Protein AF-A0A6C9QHK7-F1 (afdb_monomer)

Nearest PDB structures (foldseek):
  1rzs-assembly1_A  TM=9.722E-01  e=1.504E-04  Lederbergvirus P22
  6on0-assembly1_B  TM=8.633E-01  e=1.219E-02  Ravinvirus N15
  5w8y-assembly1_A  TM=6.550E-01  e=1.219E-02  Xylella fastidiosa subsp. sandyi Ann-1
  6b9r-assembly1_D  TM=6.792E-01  e=8.692E-01  Streptomyces albus

pLDDT: mean 95.39, std 2.56, range [81.94, 97.81]

Sequence (51 aa):
MFKSDVINFYGTKAKVAKAAGVDPSAVSQWQELVPEGRAMRLQEASGGELL

Radius of gyration: 9.2 Å; Cα contacts (8 Å, |Δi|>4): 57; chains: 1; bounding box: 20×19×18 Å

Foldseek 3Di:
DFLVVLCVVLVHLCSLCVQQVHDSVVSVVDDRDDDPSSQVSSCVSSVNPGD

Solvent-accessible surface area (backbone atoms only — not comparable to full-atom values): 2857 Å² total; per-residue (Å²): 76,50,38,66,59,50,35,64,73,56,67,35,54,61,50,41,11,63,51,42,73,51,56,49,68,57,58,68,69,45,62,71,48,50,58,69,93,34,42,60,44,38,17,62,70,47,75,63,77,49,93

InterPro domains:
  IPR010982 Lambda repressor-like, DNA-binding domain superfamily [G3DSA:1.10.260.40] (1-51)
  IPR010982 Lambda repressor-like, DNA-binding domain superfamily [SSF47413] (1-50)

Secondary structure (DSSP, 8-state):
-BHHHHHHHHSSHHHHHHHHTS-HHHHHH--SBPPHHHHHHHHHHTTT---

Mean predicted aligned error: 2.05 Å

Structure (mmCIF, N/CA/C/O backbone):
data_AF-A0A6C9QHK7-F1
#
_entry.id   AF-A0A6C9QHK7-F1
#
loop_
_atom_site.group_PDB
_atom_site.id
_atom_site.type_symbol
_atom_site.label_atom_id
_atom_site.label_alt_id
_atom_site.label_comp_id
_atom_site.label_asym_id
_atom_site.label_entity_id
_atom_site.label_seq_id
_atom_site.pdbx_PDB_ins_code
_atom_site.Cartn_x
_atom_site.Cartn_y
_atom_site.Cartn_z
_atom_site.occupancy
_atom_site.B_iso_or_equiv
_atom_site.auth_seq_id
_atom_site.auth_comp_id
_atom_site.auth_asym_id
_atom_site.auth_atom_id
_atom_site.pdbx_PDB_model_num
ATOM 1 N N . MET A 1 1 ? -3.386 5.681 -8.416 1.00 92.94 1 MET A N 1
ATOM 2 C CA . MET A 1 1 ? -3.580 5.106 -7.069 1.00 92.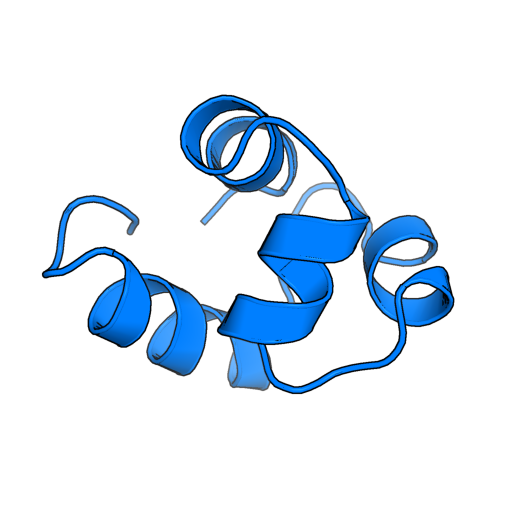94 1 MET A CA 1
ATOM 3 C C . MET A 1 1 ? -2.848 5.833 -5.935 1.00 92.94 1 MET A C 1
ATOM 5 O O . MET A 1 1 ? -1.620 5.751 -5.824 1.00 92.94 1 MET A O 1
ATOM 9 N N . PHE A 1 2 ? -3.602 6.492 -5.048 1.00 96.69 2 PHE A N 1
ATOM 10 C CA . PHE A 1 2 ? -3.074 7.060 -3.800 1.00 96.69 2 PHE A CA 1
ATOM 11 C C . PHE A 1 2 ? -2.864 5.991 -2.724 1.00 96.69 2 PHE A C 1
ATOM 13 O O . PHE A 1 2 ? -3.660 5.064 -2.560 1.00 96.69 2 PHE A O 1
ATOM 20 N N . LYS A 1 3 ? -1.801 6.146 -1.929 1.00 96.56 3 LYS A N 1
ATOM 21 C CA . LYS A 1 3 ? -1.503 5.266 -0.789 1.00 96.56 3 LYS A CA 1
ATOM 22 C C . LYS A 1 3 ? -2.618 5.284 0.260 1.00 96.56 3 LYS A C 1
ATOM 24 O O . LYS A 1 3 ? -2.895 4.248 0.863 1.00 96.56 3 LYS A O 1
ATOM 29 N N . SER A 1 4 ? -3.227 6.445 0.501 1.00 96.75 4 SER A N 1
ATOM 30 C CA . SER A 1 4 ? -4.328 6.609 1.457 1.00 96.75 4 SER A CA 1
ATOM 31 C C . SER A 1 4 ? -5.517 5.728 1.098 1.00 96.75 4 SER A C 1
ATOM 33 O O . SER A 1 4 ? -6.008 5.000 1.954 1.00 96.75 4 SER A O 1
ATOM 35 N N . ASP A 1 5 ? -5.919 5.735 -0.170 1.00 96.94 5 ASP A N 1
ATOM 36 C CA . ASP A 1 5 ? -7.104 5.020 -0.649 1.00 96.94 5 ASP A CA 1
ATOM 37 C C . ASP A 1 5 ? -6.907 3.513 -0.518 1.00 96.94 5 ASP A C 1
ATOM 39 O O . ASP A 1 5 ? -7.775 2.792 -0.036 1.00 96.94 5 ASP A O 1
ATOM 43 N N . VAL A 1 6 ? -5.698 3.051 -0.826 1.00 97.06 6 VAL A N 1
ATOM 44 C CA . VAL A 1 6 ? -5.286 1.655 -0.665 1.00 97.06 6 VAL A CA 1
ATOM 45 C C . VAL A 1 6 ? -5.311 1.239 0.804 1.00 97.06 6 VAL A C 1
ATOM 47 O O . VAL A 1 6 ? -5.828 0.174 1.141 1.00 97.06 6 VAL A O 1
ATOM 50 N N . ILE A 1 7 ? -4.764 2.061 1.704 1.00 96.44 7 ILE A N 1
ATOM 51 C CA . ILE A 1 7 ? -4.784 1.761 3.142 1.00 96.44 7 ILE A CA 1
ATOM 52 C C . ILE A 1 7 ? -6.219 1.761 3.673 1.00 96.44 7 ILE A C 1
ATOM 54 O O . ILE A 1 7 ? -6.542 0.889 4.475 1.00 96.44 7 ILE A O 1
ATOM 58 N N . ASN A 1 8 ? -7.074 2.674 3.214 1.00 97.12 8 ASN A N 1
ATOM 59 C CA . ASN A 1 8 ? -8.480 2.731 3.606 1.00 97.12 8 ASN A CA 1
ATOM 60 C C . ASN A 1 8 ? -9.254 1.502 3.114 1.00 97.12 8 ASN A C 1
ATOM 62 O O . ASN A 1 8 ? -10.002 0.909 3.886 1.00 97.12 8 ASN A O 1
ATOM 66 N N . PHE A 1 9 ? -9.018 1.073 1.873 1.00 96.81 9 PHE A N 1
ATOM 67 C CA . PHE A 1 9 ? -9.655 -0.104 1.283 1.00 96.81 9 PHE A CA 1
ATOM 68 C C . PHE A 1 9 ? -9.261 -1.400 2.005 1.00 96.81 9 PHE A C 1
ATOM 70 O O . PHE A 1 9 ? -10.110 -2.173 2.446 1.00 96.81 9 PHE A O 1
ATOM 77 N N . TYR A 1 10 ? -7.959 -1.638 2.186 1.00 96.12 10 TYR A N 1
ATOM 78 C CA . TYR A 1 10 ? -7.473 -2.863 2.830 1.00 96.12 10 TYR A CA 1
ATOM 79 C C . TYR A 1 10 ? -7.506 -2.790 4.370 1.00 96.12 10 TYR A C 1
ATOM 81 O O . TYR A 1 10 ? -7.371 -3.813 5.045 1.00 96.12 10 TYR A O 1
ATOM 89 N N . GLY A 1 11 ? -7.652 -1.602 4.954 1.00 96.69 11 GLY A N 1
ATOM 90 C CA . GLY A 1 11 ? -7.748 -1.323 6.391 1.00 96.69 11 GLY A CA 1
ATOM 91 C C . GLY A 1 11 ? -6.419 -1.311 7.155 1.00 96.69 11 GLY A C 1
ATOM 92 O O . GLY A 1 11 ? -6.261 -0.547 8.104 1.00 96.69 11 GLY A O 1
ATOM 93 N N . 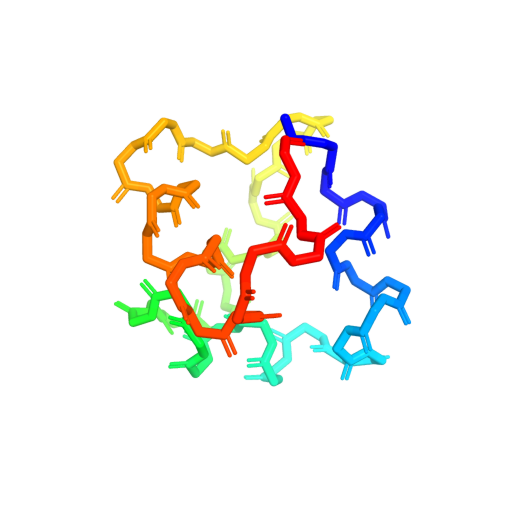THR A 1 12 ? -5.435 -2.138 6.781 1.00 96.25 12 THR A N 1
ATOM 94 C CA . THR A 1 12 ? -4.118 -2.153 7.447 1.00 96.25 12 THR A CA 1
ATOM 95 C C . THR A 1 12 ? -2.966 -2.262 6.458 1.00 96.25 12 THR A C 1
ATOM 97 O O . THR A 1 12 ? -3.057 -2.950 5.441 1.00 96.25 12 THR A O 1
ATOM 100 N N . LYS A 1 13 ? -1.816 -1.661 6.797 1.00 95.94 13 LYS A N 1
ATOM 101 C CA . LYS A 1 13 ? -0.590 -1.749 5.981 1.00 95.94 13 LYS A CA 1
ATOM 102 C C . LYS A 1 13 ? -0.138 -3.195 5.739 1.00 95.94 13 LYS A C 1
ATOM 104 O O . LYS A 1 13 ? 0.392 -3.490 4.677 1.00 95.94 13 LYS A O 1
ATOM 109 N N . ALA A 1 14 ? -0.377 -4.100 6.690 1.00 97.06 14 ALA A N 1
ATOM 110 C CA . ALA A 1 14 ? -0.058 -5.520 6.538 1.00 97.06 14 ALA A CA 1
ATOM 111 C C . ALA A 1 14 ? -0.921 -6.200 5.459 1.00 97.06 14 ALA A C 1
ATOM 113 O O . ALA A 1 14 ? -0.407 -6.981 4.660 1.00 97.06 14 ALA A O 1
ATOM 114 N N . LYS A 1 15 ? -2.220 -5.873 5.391 1.00 97.69 15 LYS A N 1
ATOM 115 C CA . LYS A 1 15 ? -3.113 -6.370 4.333 1.00 97.69 15 LYS A CA 1
ATOM 116 C C . LYS A 1 15 ? -2.733 -5.800 2.965 1.00 97.69 15 LYS A C 1
ATOM 118 O O . LYS A 1 15 ? -2.666 -6.560 2.003 1.00 97.69 15 LYS A O 1
ATOM 123 N N . VAL A 1 16 ? -2.383 -4.512 2.905 1.00 97.81 16 VAL A N 1
ATOM 124 C CA . VAL A 1 16 ? -1.839 -3.879 1.689 1.00 97.81 16 VAL A CA 1
ATOM 125 C C . VAL A 1 16 ? -0.569 -4.588 1.219 1.00 97.81 16 VAL A C 1
ATOM 127 O O . VAL A 1 16 ? -0.449 -4.922 0.046 1.00 97.81 16 VAL A O 1
ATOM 130 N N . ALA A 1 17 ? 0.369 -4.857 2.130 1.00 97.81 17 ALA A N 1
ATOM 131 C CA . ALA A 1 17 ? 1.631 -5.521 1.815 1.00 97.81 17 ALA A CA 1
ATOM 132 C C . ALA A 1 17 ? 1.410 -6.924 1.232 1.00 97.81 17 ALA A C 1
ATOM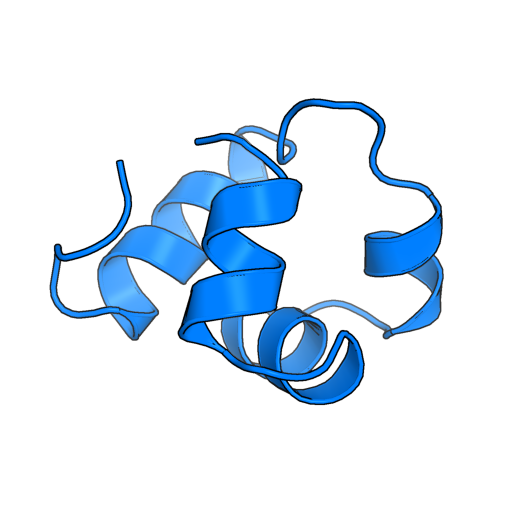 134 O O . ALA A 1 17 ? 2.007 -7.276 0.213 1.00 97.81 17 ALA A O 1
ATOM 135 N N . LYS A 1 18 ? 0.477 -7.683 1.824 1.00 97.50 18 LYS A N 1
ATOM 136 C CA . LYS A 1 18 ? 0.060 -8.998 1.326 1.00 97.50 18 LYS A CA 1
ATOM 137 C C . LYS A 1 18 ? -0.528 -8.915 -0.088 1.00 97.50 18 LYS A C 1
ATOM 139 O O . LYS A 1 18 ? -0.154 -9.725 -0.928 1.00 97.50 18 LYS A O 1
ATOM 144 N N . ALA A 1 19 ? -1.397 -7.939 -0.358 1.00 96.81 19 ALA A N 1
ATOM 145 C CA . ALA A 1 19 ? -1.996 -7.741 -1.681 1.00 96.81 19 ALA A CA 1
ATOM 146 C C . ALA A 1 19 ? -0.974 -7.268 -2.735 1.00 96.81 19 ALA A C 1
ATOM 148 O O . ALA A 1 19 ? -0.977 -7.735 -3.869 1.00 96.81 19 ALA A O 1
ATOM 149 N N . ALA A 1 20 ? -0.044 -6.389 -2.355 1.00 96.19 20 A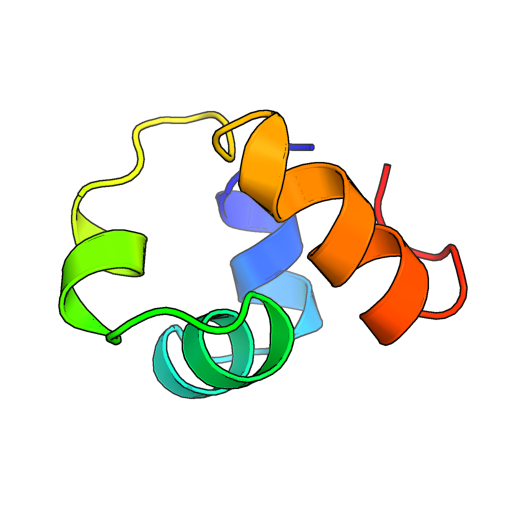LA A N 1
ATOM 150 C CA . ALA A 1 20 ? 1.002 -5.867 -3.238 1.00 96.19 20 ALA A CA 1
ATOM 151 C C . ALA A 1 20 ? 2.199 -6.822 -3.441 1.00 96.19 20 ALA A C 1
ATOM 153 O O . ALA A 1 20 ? 3.064 -6.559 -4.290 1.00 96.19 20 ALA A O 1
ATOM 154 N N . GLY A 1 21 ? 2.286 -7.905 -2.660 1.00 96.00 21 GLY A N 1
ATOM 155 C CA . GLY A 1 21 ? 3.407 -8.847 -2.681 1.00 96.00 21 GLY A CA 1
ATOM 156 C C . GLY A 1 21 ? 4.726 -8.205 -2.240 1.00 96.00 21 GLY A C 1
ATOM 157 O O . GLY A 1 21 ? 5.741 -8.335 -2.929 1.00 96.00 21 GLY A O 1
ATOM 158 N N . VAL A 1 22 ? 4.696 -7.448 -1.142 1.00 96.69 22 VAL A N 1
ATOM 159 C CA . VAL A 1 22 ? 5.861 -6.771 -0.545 1.00 96.69 22 VAL A CA 1
ATOM 160 C C . VAL A 1 22 ? 5.891 -6.966 0.970 1.00 96.69 22 VAL A C 1
ATOM 162 O O . VAL A 1 22 ? 4.912 -7.400 1.570 1.00 96.69 22 VAL A O 1
ATOM 165 N N . ASP A 1 23 ? 7.007 -6.604 1.597 1.00 96.56 23 ASP A N 1
ATOM 166 C CA . ASP A 1 23 ? 7.106 -6.525 3.054 1.00 96.56 23 ASP A CA 1
ATOM 167 C C . ASP A 1 23 ? 6.305 -5.321 3.617 1.00 96.56 23 ASP A C 1
ATOM 169 O O . ASP A 1 23 ? 6.255 -4.266 2.970 1.00 96.56 23 ASP A O 1
ATOM 173 N N . PRO A 1 24 ? 5.696 -5.409 4.819 1.00 95.12 24 PRO A N 1
ATOM 174 C CA . PRO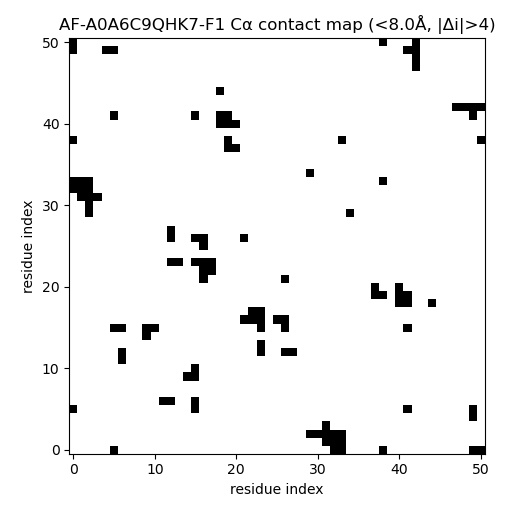 A 1 24 ? 4.982 -4.289 5.444 1.00 95.12 24 PRO A CA 1
ATOM 175 C C . PRO A 1 24 ? 5.803 -3.002 5.615 1.00 95.12 24 PRO A C 1
ATOM 177 O O . PRO A 1 24 ? 5.234 -1.903 5.584 1.00 95.12 24 PRO A O 1
ATOM 180 N N . SER A 1 25 ? 7.126 -3.103 5.769 1.00 96.44 25 SER A N 1
ATOM 181 C CA . SER A 1 25 ? 8.018 -1.940 5.833 1.00 96.44 25 SER A CA 1
ATOM 182 C C . SER A 1 25 ? 8.016 -1.140 4.526 1.00 96.44 25 SER A C 1
ATOM 184 O O . SER A 1 25 ? 7.976 0.092 4.572 1.00 96.44 25 SER A O 1
ATOM 186 N N . ALA A 1 26 ? 7.927 -1.809 3.371 1.00 96.81 26 ALA A N 1
ATOM 187 C CA . ALA A 1 26 ? 7.877 -1.160 2.062 1.00 96.81 26 ALA A CA 1
ATOM 188 C C . ALA A 1 26 ? 6.635 -0.265 1.921 1.00 96.81 26 ALA A C 1
ATOM 190 O O . ALA A 1 26 ? 6.740 0.865 1.450 1.00 96.81 26 ALA A O 1
ATOM 191 N N . VAL A 1 27 ? 5.473 -0.715 2.412 1.00 96.69 27 VAL A N 1
ATOM 192 C CA . VAL A 1 27 ? 4.229 0.084 2.405 1.00 96.69 27 VAL A CA 1
ATOM 193 C C . VAL A 1 27 ? 4.388 1.365 3.225 1.00 96.69 27 VAL A C 1
ATOM 195 O O . VAL A 1 27 ? 3.833 2.409 2.885 1.00 96.69 27 VAL A O 1
ATOM 198 N N . SER A 1 28 ? 5.164 1.326 4.309 1.00 96.00 28 SER A N 1
ATOM 199 C CA . SER A 1 28 ? 5.424 2.529 5.104 1.00 96.00 28 SER A CA 1
ATOM 200 C C . SER A 1 28 ? 6.300 3.539 4.364 1.00 96.00 28 SER A C 1
ATOM 202 O O . SER A 1 28 ? 6.048 4.731 4.516 1.00 96.00 28 SER A O 1
ATOM 204 N N . GLN A 1 29 ? 7.232 3.077 3.526 1.00 96.75 29 GLN A N 1
ATOM 205 C CA . GLN A 1 29 ? 8.153 3.914 2.745 1.00 96.75 29 GLN A CA 1
ATOM 206 C C . GLN A 1 29 ? 7.533 4.546 1.494 1.00 96.75 29 GLN A C 1
ATOM 208 O O . GLN A 1 29 ? 8.090 5.509 0.962 1.00 96.75 29 GLN A O 1
ATOM 213 N N . TRP A 1 30 ? 6.395 4.033 1.015 1.00 96.19 30 TRP A N 1
ATOM 214 C CA . TRP A 1 30 ? 5.668 4.677 -0.080 1.00 96.19 30 TRP A CA 1
ATOM 215 C C . TRP A 1 30 ? 5.343 6.123 0.291 1.00 96.19 30 TRP A C 1
ATOM 217 O O . TRP A 1 30 ? 4.950 6.397 1.429 1.00 96.19 30 TRP A O 1
ATOM 227 N N . GLN A 1 31 ? 5.508 7.026 -0.668 1.00 95.81 31 GLN A N 1
ATOM 228 C CA . GLN A 1 31 ? 5.130 8.426 -0.511 1.00 95.81 31 GLN A CA 1
ATOM 229 C C . GLN A 1 31 ? 3.605 8.553 -0.670 1.00 95.81 31 GLN A C 1
ATOM 231 O O . GLN A 1 31 ? 2.852 7.665 -0.270 1.00 95.81 31 GLN A O 1
ATOM 236 N N . GLU A 1 32 ? 3.128 9.650 -1.240 1.00 96.88 32 GLU A N 1
ATOM 237 C CA . GLU A 1 32 ? 1.705 9.857 -1.511 1.00 96.88 32 GLU A CA 1
ATOM 238 C C . GLU A 1 32 ? 1.131 8.823 -2.495 1.00 96.88 32 GLU A C 1
ATOM 240 O O . GLU A 1 32 ? 0.017 8.327 -2.313 1.00 96.88 32 GLU A O 1
ATOM 245 N N . LEU A 1 33 ? 1.921 8.440 -3.500 1.00 96.62 33 LEU A N 1
ATOM 246 C CA . LEU A 1 33 ? 1.528 7.491 -4.535 1.00 96.62 33 LEU A CA 1
ATOM 247 C C . LEU A 1 33 ? 2.089 6.092 -4.289 1.00 96.62 33 LEU A C 1
ATOM 249 O O . LEU A 1 33 ? 3.202 5.908 -3.782 1.00 96.62 33 LEU A O 1
ATOM 253 N N . VAL A 1 34 ? 1.313 5.093 -4.708 1.00 96.44 34 VAL A N 1
ATOM 254 C CA . VAL A 1 34 ? 1.792 3.715 -4.812 1.00 96.44 34 VAL A CA 1
ATOM 255 C C . VAL A 1 34 ? 2.774 3.613 -5.985 1.00 96.44 34 VAL A C 1
ATOM 257 O O . VAL A 1 34 ? 2.456 4.094 -7.072 1.00 96.44 34 VAL A O 1
ATOM 260 N N . PRO A 1 35 ? 3.936 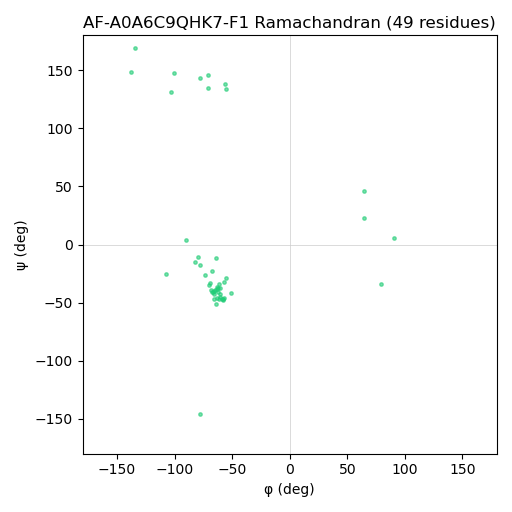2.953 -5.818 1.00 96.00 35 PRO A N 1
ATOM 261 C CA . PRO A 1 35 ? 4.833 2.674 -6.935 1.00 96.00 35 PRO A CA 1
ATOM 262 C C . PRO A 1 35 ? 4.115 1.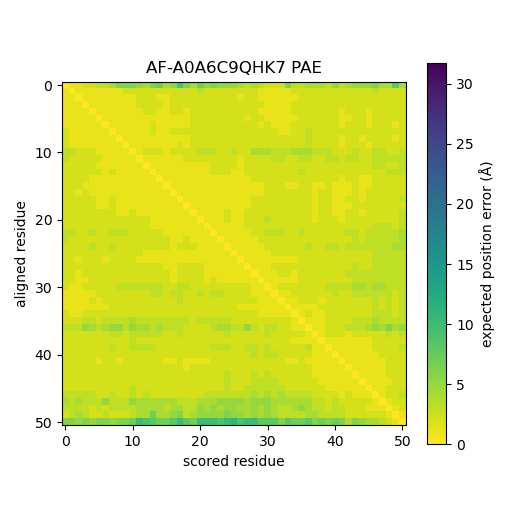910 -8.054 1.00 96.00 35 PRO A C 1
ATOM 264 O O . PRO A 1 35 ? 3.452 0.906 -7.786 1.00 96.00 35 PRO A O 1
ATOM 267 N N . GLU A 1 36 ? 4.296 2.331 -9.305 1.00 92.62 36 GLU A N 1
ATOM 268 C CA . GLU A 1 36 ? 3.570 1.794 -10.470 1.00 92.62 36 GLU A CA 1
ATOM 269 C C . GLU A 1 36 ? 3.623 0.260 -10.558 1.00 92.62 36 GLU A C 1
ATOM 271 O O . GLU A 1 36 ? 2.599 -0.396 -10.740 1.00 92.62 36 GLU A O 1
ATOM 276 N N . GLY A 1 37 ? 4.789 -0.341 -10.290 1.00 90.62 37 GLY A N 1
ATOM 277 C CA . GLY A 1 37 ? 4.963 -1.800 -10.306 1.00 90.62 37 GLY A CA 1
ATO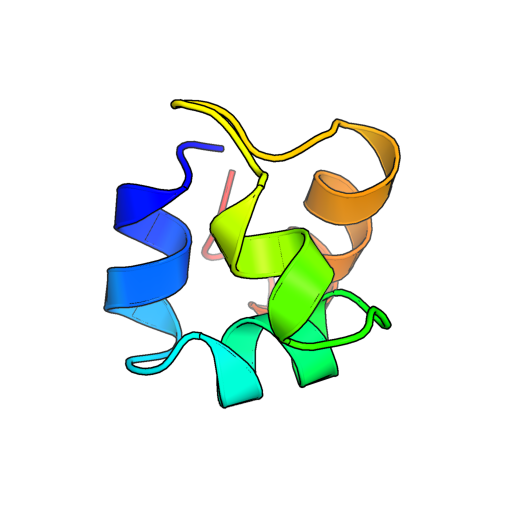M 278 C C . GLY A 1 37 ? 4.155 -2.572 -9.249 1.00 90.62 37 GLY A C 1
ATOM 279 O O . GLY A 1 37 ? 4.093 -3.803 -9.293 1.00 90.62 37 GLY A O 1
ATOM 280 N N . ARG A 1 38 ? 3.555 -1.882 -8.271 1.00 94.38 38 ARG A N 1
ATOM 281 C CA . ARG A 1 38 ? 2.665 -2.457 -7.246 1.00 94.38 38 ARG A CA 1
ATOM 282 C C . ARG A 1 38 ? 1.205 -2.086 -7.466 1.00 94.38 38 ARG A C 1
ATOM 284 O O . ARG A 1 38 ? 0.343 -2.856 -7.053 1.00 94.38 38 ARG A O 1
ATOM 291 N N . ALA A 1 39 ? 0.941 -0.967 -8.137 1.00 94.81 39 ALA A N 1
ATOM 292 C CA . ALA A 1 39 ? -0.408 -0.500 -8.431 1.00 94.81 39 ALA A CA 1
ATOM 293 C C . ALA A 1 39 ? -1.213 -1.552 -9.211 1.00 94.81 39 ALA A C 1
ATOM 295 O O . ALA A 1 39 ? -2.310 -1.898 -8.787 1.00 94.81 39 ALA A O 1
ATOM 296 N N . MET A 1 40 ? -0.629 -2.159 -10.253 1.00 94.12 40 MET A N 1
ATOM 297 C CA . MET A 1 40 ? -1.301 -3.208 -11.038 1.00 94.12 40 MET A CA 1
ATOM 298 C C . MET A 1 40 ? -1.739 -4.400 -10.172 1.00 94.12 40 MET A C 1
ATOM 300 O O . MET A 1 40 ? -2.892 -4.813 -10.225 1.00 94.12 40 MET A O 1
ATOM 304 N N . ARG A 1 41 ? -0.854 -4.907 -9.302 1.00 94.50 41 ARG A N 1
ATOM 305 C CA . ARG A 1 41 ? -1.195 -6.020 -8.399 1.00 94.50 41 ARG A CA 1
ATOM 306 C C . ARG A 1 41 ? -2.303 -5.653 -7.416 1.00 94.50 41 ARG A C 1
ATOM 308 O O . ARG A 1 41 ? -3.146 -6.484 -7.106 1.00 94.50 41 ARG A O 1
ATOM 315 N N . LEU A 1 42 ? -2.301 -4.420 -6.910 1.00 96.19 42 LEU A N 1
ATOM 316 C CA . LEU A 1 42 ? -3.339 -3.933 -5.999 1.00 96.19 42 LEU A CA 1
ATOM 317 C C . LEU A 1 42 ? -4.685 -3.746 -6.703 1.00 96.19 42 LEU A C 1
ATOM 319 O O . LEU A 1 42 ? -5.719 -4.012 -6.092 1.00 96.19 42 LEU A O 1
ATOM 323 N N . GLN A 1 43 ? -4.677 -3.331 -7.968 1.00 95.31 43 GLN A N 1
ATOM 324 C CA . GLN A 1 43 ? -5.868 -3.244 -8.809 1.00 95.31 43 GLN A CA 1
ATOM 325 C C . GLN A 1 43 ? -6.455 -4.638 -9.079 1.00 95.31 43 GLN A C 1
ATOM 327 O O . GLN A 1 43 ? -7.646 -4.852 -8.869 1.00 95.31 43 GLN A O 1
ATOM 332 N N . GLU A 1 44 ? -5.624 -5.615 -9.449 1.00 94.25 44 GLU A N 1
ATOM 333 C CA . GLU A 1 44 ? -6.056 -7.010 -9.628 1.00 94.25 44 GLU A CA 1
ATOM 334 C C . GLU A 1 44 ? -6.599 -7.606 -8.320 1.00 94.25 44 GLU A C 1
ATOM 336 O O . GLU A 1 44 ? -7.68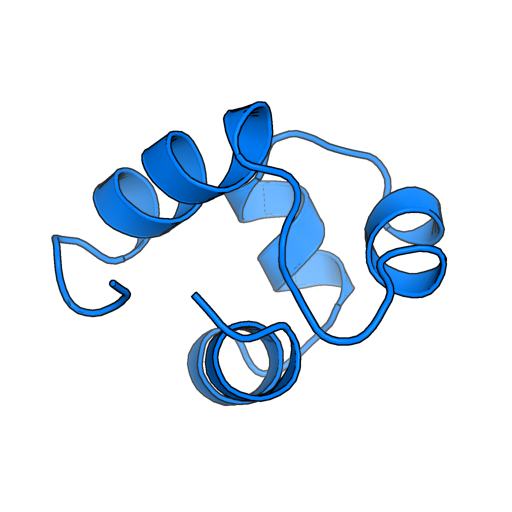8 -8.178 -8.296 1.00 94.25 44 GLU A O 1
ATOM 341 N N . ALA A 1 45 ? -5.880 -7.421 -7.209 1.00 94.38 45 ALA A N 1
ATOM 342 C CA . ALA A 1 45 ? -6.277 -7.933 -5.897 1.00 94.38 45 ALA A CA 1
ATOM 343 C C . ALA A 1 45 ? -7.530 -7.250 -5.322 1.00 94.38 45 ALA A C 1
ATOM 345 O O . ALA A 1 45 ? -8.210 -7.842 -4.484 1.00 94.38 45 ALA A O 1
ATOM 346 N N . SER A 1 46 ? -7.843 -6.031 -5.769 1.00 94.69 46 SER A N 1
ATOM 347 C CA . SER A 1 46 ? -9.073 -5.312 -5.412 1.00 94.69 46 SER A CA 1
ATOM 348 C C . SER A 1 46 ? -10.230 -5.582 -6.375 1.00 94.69 46 SER A C 1
ATOM 350 O O . SER A 1 46 ? -11.281 -4.971 -6.230 1.00 94.69 46 SER A O 1
ATOM 352 N N . GLY A 1 47 ? -10.064 -6.461 -7.371 1.00 93.88 47 GLY A N 1
ATOM 353 C CA . GLY A 1 47 ? -11.116 -6.742 -8.352 1.00 93.88 47 GLY A CA 1
ATOM 354 C C . GLY A 1 47 ? -11.476 -5.540 -9.232 1.00 93.88 47 GLY A C 1
ATOM 355 O O . GLY A 1 47 ? -12.577 -5.493 -9.773 1.00 93.88 47 GLY A O 1
ATOM 356 N N . GLY A 1 48 ? -10.565 -4.571 -9.374 1.00 92.00 48 GLY A N 1
ATOM 357 C CA . GLY A 1 48 ? -10.782 -3.344 -10.142 1.00 92.00 48 GLY A CA 1
ATOM 358 C C . GLY A 1 48 ? -11.353 -2.162 -9.352 1.00 92.00 48 GLY A C 1
ATOM 359 O O . GLY A 1 48 ? -11.626 -1.135 -9.965 1.00 92.00 48 GLY A O 1
ATOM 360 N N . GLU A 1 49 ? -11.513 -2.261 -8.027 1.00 92.88 49 GLU A N 1
ATOM 361 C CA . GLU A 1 49 ? -12.004 -1.140 -7.206 1.00 92.88 49 GLU A CA 1
ATOM 362 C C . GLU A 1 49 ? -10.966 -0.021 -7.002 1.00 92.88 49 GLU A C 1
ATOM 364 O O . GLU A 1 49 ? -11.338 1.135 -6.800 1.00 92.88 49 GLU A O 1
ATOM 369 N N . LEU A 1 50 ? -9.667 -0.336 -7.070 1.00 90.19 50 LEU A N 1
ATOM 370 C CA . LEU A 1 50 ? -8.582 0.645 -6.945 1.00 90.19 50 LEU A CA 1
ATOM 371 C C . LEU A 1 50 ? -7.969 0.993 -8.312 1.00 90.19 50 LEU A C 1
ATOM 373 O O . LEU A 1 50 ? -7.571 0.091 -9.051 1.00 90.19 50 LEU A O 1
ATOM 377 N N . LEU A 1 51 ? -7.820 2.298 -8.595 1.00 81.94 51 LEU A N 1
ATOM 378 C CA . LEU A 1 51 ? -7.207 2.882 -9.806 1.00 81.94 51 LEU A CA 1
ATOM 379 C C . LEU A 1 51 ? -6.067 3.864 -9.452 1.00 81.94 51 LEU A C 1
ATOM 381 O O . LEU A 1 51 ? -6.135 4.567 -8.418 1.00 81.94 51 LEU A O 1
#

Organism: Escherichia coli (NCBI:txid562)